Protein AF-A0A5D0MHW3-F1 (afdb_monomer)

InterPro domains:
  IPR002912 ACT domain [PS51671] (1-67)
  IPR044561 L-threonine ammonia-lyase, ACT domain [cd04886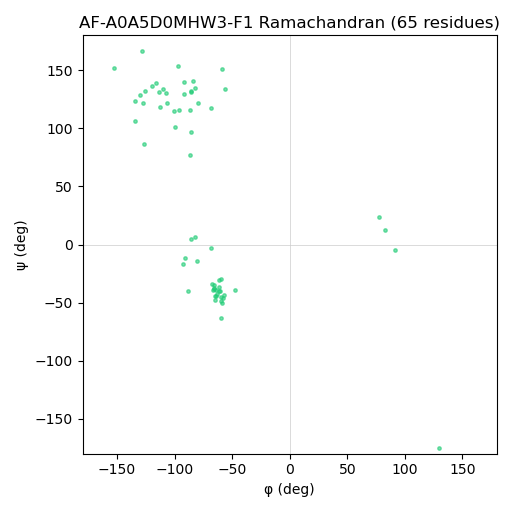] (1-62)
  IPR045865 ACT-like domain [SSF55021] (1-62)

pLDDT: mean 88.05, std 11.44, range [43.5, 97.12]

Solvent-accessible surface area (backbone atoms only — not comparable to full-atom values): 4462 Å² total; per-residue (Å²): 106,73,65,64,56,48,60,45,48,75,69,69,44,47,79,76,46,79,47,78,49,86,83,50,95,88,53,62,90,93,65,73,53,70,50,74,44,68,50,66,92,45,71,69,49,50,50,52,47,53,51,54,42,42,75,73,70,44,91,84,84,87,80,87,77,79,128

Nearest PDB structures (foldseek):
  3dlv-assembly1_B  TM=5.657E-01  e=1.522E-01  Pyrococcus furiosus
  3lo3-assembly2_C  TM=5.778E-01  e=5.212E+00  Colwellia psychrerythraea 34H
  7o4x-assembly1_A  TM=4.835E-01  e=2.503E+00  Lentilactobacillus hilgardii ATCC 27305
  2nyi-assembly1_B  TM=6.768E-01  e=8.312E+00  Galdieria sulphuraria

Sequence (67 aa):
LAGITGVIAETGANILNIEHFRFDNTLPVGFTRVTFSLETKGLEHIRNVVETLRQHGYDVNVNSQIF

Organism: Flexistipes sinusarabici (NCBI:txid2352)

Secondary structure (DSSP, 8-state):
-HHHHHHHHHTT-EEEEEEEE---TTSPTT--EEEEEEE-SSHHHHHHHHHHHHHTT----------

Structure (mmCIF, N/CA/C/O backbone):
data_AF-A0A5D0MHW3-F1
#
_entry.id   AF-A0A5D0MHW3-F1
#
loop_
_atom_site.group_PDB
_atom_site.id
_atom_site.type_symbol
_atom_site.label_atom_id
_atom_site.label_alt_id
_atom_site.label_comp_id
_atom_site.label_asym_id
_atom_site.label_entity_id
_atom_site.label_seq_id
_atom_site.pdbx_PDB_ins_code
_atom_site.Cartn_x
_atom_site.Cartn_y
_atom_site.Cartn_z
_atom_site.occupancy
_atom_site.B_iso_or_equiv
_atom_site.auth_seq_id
_atom_site.auth_comp_id
_atom_site.auth_asym_id
_atom_site.auth_atom_id
_atom_site.pdbx_PDB_model_num
ATOM 1 N N . LEU A 1 1 ? -1.154 0.711 -10.701 1.00 74.69 1 LEU A N 1
ATOM 2 C CA . LEU A 1 1 ? -1.660 1.288 -9.434 1.00 74.69 1 LEU A CA 1
ATOM 3 C C . LEU A 1 1 ? -2.931 0.641 -8.930 1.00 74.69 1 LEU A C 1
ATOM 5 O O . LEU A 1 1 ? -2.968 0.386 -7.742 1.00 74.69 1 LEU A O 1
ATOM 9 N N . ALA A 1 2 ? -3.918 0.351 -9.789 1.00 81.19 2 ALA A N 1
ATOM 10 C CA . ALA A 1 2 ? -5.204 -0.205 -9.353 1.00 81.19 2 ALA A CA 1
ATOM 11 C C . ALA A 1 2 ? -5.081 -1.398 -8.378 1.00 81.19 2 ALA A C 1
ATOM 13 O O . ALA A 1 2 ? -5.812 -1.444 -7.397 1.00 81.19 2 ALA A O 1
ATOM 14 N N . GLY A 1 3 ? -4.112 -2.299 -8.602 1.00 89.62 3 GLY A N 1
ATOM 15 C CA . GLY A 1 3 ? -3.828 -3.414 -7.688 1.00 89.62 3 GLY A CA 1
ATOM 16 C C . GLY A 1 3 ? -3.444 -2.960 -6.275 1.00 89.62 3 GLY A C 1
ATOM 17 O O . GLY A 1 3 ? -4.189 -3.210 -5.338 1.00 89.62 3 GLY A O 1
ATOM 18 N N . ILE A 1 4 ? -2.327 -2.235 -6.121 1.00 91.94 4 ILE A N 1
ATOM 19 C CA . ILE A 1 4 ? -1.838 -1.820 -4.793 1.00 91.94 4 ILE A CA 1
ATOM 20 C C . ILE A 1 4 ? -2.836 -0.921 -4.049 1.00 91.94 4 ILE A C 1
ATOM 22 O O . ILE A 1 4 ? -3.007 -1.067 -2.844 1.00 91.94 4 ILE A O 1
ATOM 26 N N . THR A 1 5 ? -3.548 -0.033 -4.752 1.00 93.19 5 THR A N 1
ATOM 27 C CA . THR A 1 5 ? -4.580 0.805 -4.123 1.00 93.19 5 THR A CA 1
ATOM 28 C C . THR A 1 5 ? -5.776 -0.014 -3.643 1.00 93.19 5 THR A C 1
ATOM 30 O O . THR A 1 5 ? -6.352 0.322 -2.616 1.00 93.19 5 THR A O 1
ATOM 33 N N . GLY A 1 6 ? -6.135 -1.087 -4.357 1.00 93.75 6 GLY A N 1
ATOM 34 C CA . GLY A 1 6 ? -7.173 -2.025 -3.925 1.00 93.75 6 GLY A CA 1
ATOM 35 C C . GLY A 1 6 ? -6.775 -2.757 -2.646 1.00 93.75 6 GLY A C 1
ATOM 36 O O . GLY A 1 6 ? -7.527 -2.739 -1.679 1.00 93.75 6 GLY A O 1
ATOM 37 N N . VAL A 1 7 ? -5.548 -3.281 -2.598 1.00 95.12 7 VAL A N 1
ATOM 38 C CA . VAL A 1 7 ? -5.014 -3.968 -1.408 1.00 95.12 7 VAL A CA 1
ATOM 39 C C . VAL A 1 7 ? -4.972 -3.038 -0.186 1.00 95.12 7 VAL A C 1
ATOM 41 O O . VAL A 1 7 ? -5.332 -3.449 0.909 1.00 95.12 7 VAL A O 1
ATOM 44 N N . ILE A 1 8 ? -4.596 -1.763 -0.351 1.00 94.62 8 ILE A N 1
ATOM 45 C CA . ILE A 1 8 ? -4.645 -0.773 0.747 1.00 94.62 8 ILE A CA 1
ATOM 46 C C . ILE A 1 8 ? -6.093 -0.502 1.191 1.00 94.62 8 ILE A C 1
ATOM 48 O O . ILE A 1 8 ? -6.358 -0.329 2.380 1.00 94.62 8 ILE A O 1
ATOM 52 N N . ALA A 1 9 ? -7.045 -0.466 0.258 1.00 92.38 9 ALA A N 1
ATOM 53 C CA . ALA A 1 9 ? -8.449 -0.240 0.591 1.00 92.38 9 ALA A CA 1
ATOM 54 C C . ALA A 1 9 ? -9.046 -1.397 1.415 1.00 92.38 9 ALA A C 1
ATOM 56 O O . ALA A 1 9 ? -9.842 -1.143 2.318 1.00 92.38 9 ALA A O 1
ATOM 57 N N . GLU A 1 10 ? -8.628 -2.644 1.168 1.00 94.00 10 GLU A N 1
ATOM 58 C CA . GLU A 1 10 ? -9.0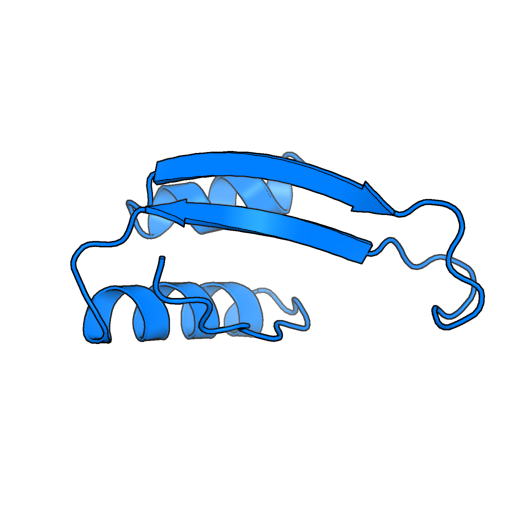62 -3.827 1.932 1.00 94.00 10 GLU A CA 1
ATOM 59 C C . GLU A 1 10 ? -8.710 -3.739 3.422 1.00 94.00 10 GLU A C 1
ATOM 61 O O . GLU A 1 10 ? -9.443 -4.253 4.267 1.00 94.00 10 GLU A O 1
ATOM 66 N N . THR A 1 11 ? -7.626 -3.044 3.771 1.00 95.12 11 THR A N 1
ATOM 67 C CA . THR A 1 11 ? -7.219 -2.868 5.171 1.00 95.12 11 THR A CA 1
ATOM 68 C C . THR A 1 11 ? -8.011 -1.759 5.866 1.00 95.12 11 THR A C 1
ATOM 70 O O . THR A 1 11 ? -7.979 -1.661 7.090 1.00 95.12 11 THR A O 1
ATOM 73 N N . GLY A 1 12 ? -8.722 -0.918 5.107 1.00 95.12 12 GLY A N 1
ATOM 74 C CA . GLY A 1 12 ? -9.467 0.231 5.619 1.00 95.12 12 GLY A CA 1
ATOM 75 C C . GLY A 1 12 ? -8.594 1.442 5.964 1.00 95.12 12 GLY A C 1
ATOM 76 O O . GLY A 1 12 ? -8.989 2.248 6.809 1.00 95.12 12 GLY A O 1
ATOM 77 N N . ALA A 1 13 ? -7.405 1.561 5.362 1.00 95.44 13 ALA A N 1
ATOM 78 C CA . ALA A 1 13 ? -6.560 2.749 5.483 1.00 95.44 13 ALA A CA 1
ATOM 79 C C . ALA A 1 13 ? -6.982 3.823 4.468 1.00 95.44 13 ALA A C 1
ATOM 81 O O . ALA A 1 13 ? -7.282 3.514 3.313 1.00 95.44 13 ALA A O 1
ATOM 82 N N . ASN A 1 14 ? -6.965 5.094 4.879 1.00 94.44 14 ASN A N 1
ATOM 83 C CA . ASN A 1 14 ? -7.249 6.204 3.971 1.00 94.44 14 ASN A CA 1
ATOM 84 C C . ASN A 1 14 ? -5.964 6.615 3.252 1.00 94.44 14 ASN A C 1
ATOM 86 O O . ASN A 1 14 ? -4.936 6.848 3.890 1.00 94.44 14 ASN A O 1
ATOM 90 N N . ILE A 1 15 ? -6.027 6.751 1.929 1.00 94.56 15 ILE A N 1
ATOM 91 C CA . ILE A 1 15 ? -4.915 7.276 1.135 1.00 94.56 15 ILE A CA 1
ATOM 92 C C . ILE A 1 15 ? -5.023 8.801 1.101 1.00 94.56 15 ILE A C 1
ATOM 94 O O . ILE A 1 15 ? -5.976 9.340 0.543 1.00 94.56 15 ILE A O 1
ATOM 98 N N . LEU A 1 16 ? -4.037 9.488 1.676 1.00 94.38 16 LEU A N 1
ATOM 99 C CA . LEU A 1 16 ? -3.947 10.949 1.657 1.00 94.38 16 LEU A CA 1
ATOM 100 C C . LEU A 1 16 ? -3.206 11.453 0.416 1.00 94.38 16 LEU A C 1
ATOM 102 O O . LEU A 1 16 ? -3.588 12.464 -0.167 1.00 94.38 16 LEU A O 1
ATOM 106 N N . ASN A 1 17 ? -2.140 10.753 0.020 1.00 94.06 17 ASN A N 1
ATOM 107 C CA . ASN A 1 17 ? -1.311 11.128 -1.121 1.00 94.06 17 ASN A CA 1
ATOM 108 C C . ASN A 1 17 ? -0.639 9.907 -1.763 1.00 94.06 17 ASN A C 1
ATOM 110 O O . ASN A 1 17 ? -0.347 8.920 -1.080 1.00 94.06 17 ASN A O 1
ATOM 114 N N . ILE A 1 18 ? -0.370 10.000 -3.069 1.00 92.62 18 ILE A N 1
ATOM 115 C CA . ILE A 1 18 ? 0.375 9.002 -3.845 1.00 92.62 18 ILE A CA 1
ATOM 116 C C . ILE A 1 18 ? 1.405 9.724 -4.716 1.00 92.62 18 ILE A C 1
ATOM 118 O O . ILE A 1 18 ? 1.043 10.540 -5.562 1.00 92.62 18 ILE A O 1
ATOM 122 N N . GLU A 1 19 ? 2.680 9.368 -4.571 1.00 91.12 19 GLU A N 1
ATOM 123 C CA . GLU A 1 19 ? 3.782 9.927 -5.361 1.00 91.12 19 GLU A CA 1
ATOM 124 C C . GLU A 1 19 ? 4.509 8.846 -6.153 1.00 91.12 19 GLU A C 1
ATOM 126 O O . GLU A 1 19 ? 4.794 7.762 -5.646 1.00 91.12 19 GLU A O 1
ATOM 131 N N . HIS A 1 20 ? 4.819 9.144 -7.415 1.00 88.06 20 HIS A N 1
ATOM 132 C CA . HIS A 1 20 ? 5.472 8.220 -8.338 1.00 88.06 20 HIS A CA 1
ATOM 133 C C . HIS A 1 20 ? 6.875 8.690 -8.676 1.00 88.06 20 HIS A C 1
ATOM 135 O O . HIS A 1 20 ? 7.051 9.700 -9.359 1.00 88.06 20 HIS A O 1
ATOM 141 N N . PHE A 1 21 ? 7.867 7.885 -8.323 1.00 81.88 21 PHE A N 1
ATOM 142 C CA . PHE A 1 21 ? 9.253 8.148 -8.674 1.00 81.88 21 PHE A CA 1
ATOM 143 C C . PHE A 1 21 ? 9.626 7.293 -9.885 1.00 81.88 21 PHE A C 1
ATOM 145 O O . PHE A 1 21 ? 9.838 6.085 -9.787 1.00 81.88 21 PHE A O 1
ATOM 152 N N . ARG A 1 22 ? 9.631 7.936 -11.060 1.00 69.38 22 ARG A N 1
ATOM 153 C CA . ARG A 1 22 ? 9.930 7.306 -12.361 1.00 69.38 22 ARG A CA 1
ATOM 154 C C . ARG A 1 22 ? 11.399 7.398 -12.775 1.00 69.38 22 ARG A C 1
ATOM 156 O O . ARG A 1 22 ? 11.818 6.660 -13.657 1.00 69.38 22 ARG A O 1
ATOM 163 N N . PHE A 1 23 ? 12.162 8.288 -12.146 1.00 68.62 23 PHE A N 1
ATOM 164 C CA . PHE A 1 23 ? 13.584 8.484 -12.408 1.00 68.62 23 PHE A CA 1
ATOM 165 C C . PHE A 1 23 ? 14.323 8.364 -11.091 1.00 68.62 23 PHE A C 1
ATOM 167 O O . PHE A 1 23 ? 14.515 9.339 -10.371 1.00 68.62 23 PHE A O 1
ATOM 174 N N . ASP A 1 24 ? 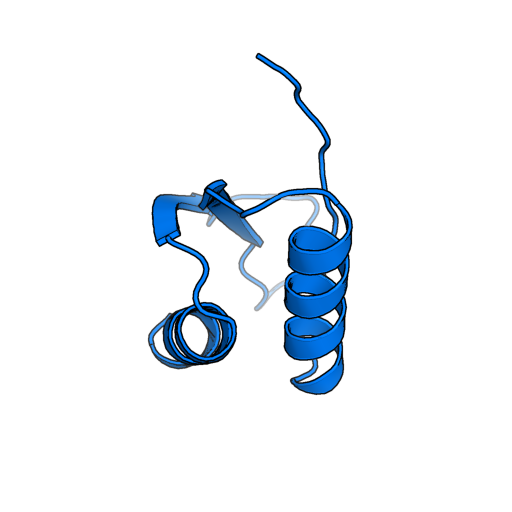14.664 7.135 -10.748 1.00 68.94 24 ASP A N 1
ATOM 175 C CA . ASP A 1 24 ? 15.421 6.852 -9.550 1.00 68.94 24 ASP A CA 1
ATOM 176 C C . ASP A 1 24 ? 16.517 5.860 -9.910 1.00 68.94 24 ASP A C 1
ATOM 178 O O . ASP A 1 24 ? 16.266 4.681 -10.153 1.00 68.94 24 ASP A O 1
ATOM 182 N N . ASN A 1 25 ? 17.745 6.374 -9.964 1.00 72.38 25 ASN A 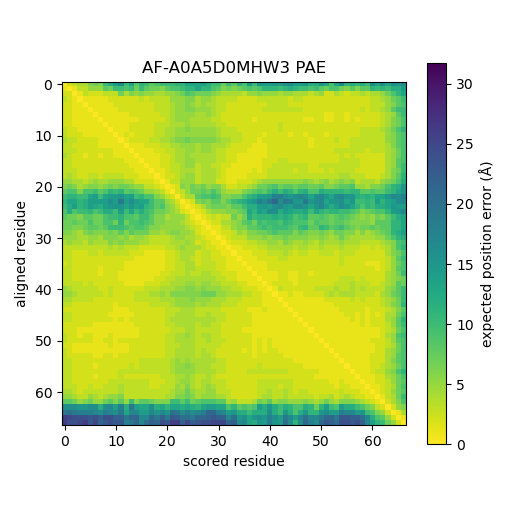N 1
ATOM 183 C CA . ASN A 1 25 ? 18.930 5.610 -10.342 1.00 72.38 25 ASN A CA 1
ATOM 184 C C . ASN A 1 25 ? 19.301 4.539 -9.299 1.00 72.38 25 ASN A C 1
ATOM 186 O O . ASN A 1 25 ? 20.252 3.791 -9.512 1.00 72.38 25 ASN A O 1
ATOM 190 N N . THR A 1 26 ? 18.577 4.465 -8.174 1.00 79.69 26 THR A N 1
ATOM 191 C CA . THR A 1 26 ? 18.712 3.401 -7.172 1.00 79.69 26 THR A CA 1
ATOM 192 C C . THR A 1 26 ? 17.774 2.220 -7.420 1.00 79.69 26 THR A C 1
ATOM 194 O O . THR A 1 26 ? 17.951 1.179 -6.787 1.00 79.69 26 THR A O 1
ATOM 197 N N . LEU A 1 27 ? 16.792 2.338 -8.327 1.00 79.75 27 LEU A N 1
ATOM 198 C CA . LEU A 1 27 ? 15.911 1.224 -8.675 1.00 79.75 27 LEU A CA 1
ATOM 199 C C . L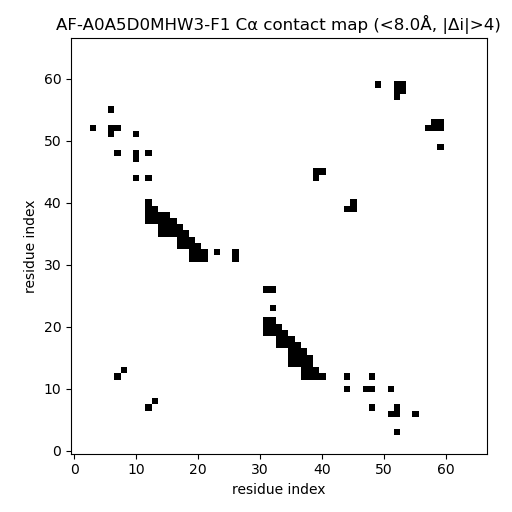EU A 1 27 ? 16.432 0.423 -9.870 1.00 79.75 27 LEU A C 1
ATOM 201 O O . LEU A 1 27 ? 16.873 1.004 -10.864 1.00 79.75 27 LEU A O 1
ATOM 205 N N . PRO A 1 28 ? 16.314 -0.917 -9.824 1.00 80.62 28 PRO A N 1
ATOM 206 C CA . PRO A 1 28 ? 16.550 -1.741 -10.995 1.00 80.62 28 PRO A CA 1
ATOM 207 C C . PRO A 1 28 ? 15.605 -1.364 -12.142 1.00 80.62 28 PRO A C 1
ATOM 209 O O . PRO A 1 28 ? 14.465 -0.935 -11.935 1.00 80.62 28 PRO A O 1
ATOM 212 N N . VAL A 1 29 ? 16.069 -1.577 -13.372 1.00 81.31 29 VAL A N 1
ATOM 213 C CA . VAL A 1 29 ? 15.263 -1.355 -14.578 1.00 81.31 29 VAL A CA 1
ATOM 214 C C . VAL A 1 29 ? 13.974 -2.178 -14.507 1.00 81.31 29 VAL A C 1
ATOM 216 O O . VAL A 1 29 ? 13.997 -3.359 -14.172 1.00 81.31 29 VAL A O 1
ATOM 219 N N . GLY A 1 30 ? 12.846 -1.545 -14.838 1.00 81.88 30 GLY A N 1
ATOM 220 C CA . GLY A 1 30 ? 11.522 -2.175 -14.823 1.00 81.88 30 GLY A CA 1
ATOM 221 C C . GLY A 1 30 ? 10.764 -2.041 -13.501 1.00 81.88 30 GLY A C 1
ATOM 222 O O . GLY A 1 30 ? 9.591 -2.404 -13.446 1.00 81.88 30 GLY A O 1
ATOM 223 N N . PHE A 1 31 ? 11.379 -1.471 -12.463 1.00 82.06 31 PHE A N 1
ATOM 224 C CA . PHE A 1 31 ? 10.706 -1.178 -11.202 1.00 82.06 31 PHE A CA 1
ATOM 225 C C . PHE A 1 31 ? 10.238 0.276 -11.148 1.00 82.06 31 PHE A C 1
ATOM 227 O O . PHE A 1 31 ? 10.780 1.167 -11.798 1.00 82.06 31 PHE A O 1
ATOM 234 N N . THR A 1 32 ? 9.196 0.527 -10.363 1.00 85.31 32 THR A N 1
ATOM 235 C CA . THR A 1 32 ? 8.718 1.877 -10.052 1.00 85.31 32 THR A CA 1
ATOM 236 C C . THR A 1 32 ? 8.564 1.983 -8.549 1.00 85.31 32 THR A C 1
ATOM 238 O O . THR A 1 32 ? 7.904 1.142 -7.939 1.00 85.31 32 THR A O 1
ATOM 241 N N . ARG A 1 33 ? 9.144 3.026 -7.954 1.00 88.38 33 ARG A N 1
ATOM 242 C CA . ARG A 1 33 ? 8.895 3.358 -6.553 1.00 88.38 33 ARG A CA 1
ATOM 243 C C . ARG A 1 33 ? 7.652 4.225 -6.460 1.00 88.38 33 ARG A C 1
ATOM 245 O O . ARG A 1 33 ? 7.498 5.197 -7.202 1.00 88.38 33 ARG A O 1
ATOM 252 N N . VAL A 1 34 ? 6.777 3.849 -5.539 1.00 91.12 34 VAL A N 1
ATOM 253 C CA . VAL A 1 34 ? 5.575 4.604 -5.206 1.00 91.12 34 VAL A CA 1
ATOM 254 C C . VAL A 1 34 ? 5.595 4.858 -3.710 1.00 91.12 34 VAL A C 1
ATOM 256 O O . VAL A 1 34 ? 5.827 3.931 -2.935 1.00 91.12 34 VAL A O 1
ATOM 259 N N . THR A 1 35 ? 5.356 6.101 -3.317 1.00 93.00 35 THR A N 1
ATOM 260 C CA . THR A 1 35 ? 5.230 6.489 -1.913 1.00 93.00 35 THR A CA 1
ATOM 261 C C . THR A 1 35 ? 3.769 6.783 -1.627 1.00 93.00 35 THR A C 1
ATOM 263 O O . THR A 1 35 ? 3.124 7.516 -2.375 1.00 93.00 35 THR A O 1
ATOM 266 N N . PHE A 1 36 ? 3.253 6.200 -0.549 1.00 94.06 36 PHE A N 1
ATOM 267 C CA . PHE A 1 36 ? 1.896 6.432 -0.074 1.00 94.06 36 PHE A CA 1
ATOM 268 C C . PHE A 1 36 ? 1.945 7.140 1.271 1.00 94.06 36 PHE A C 1
ATOM 270 O O . PHE A 1 36 ? 2.625 6.686 2.191 1.00 94.06 36 PHE A O 1
ATOM 277 N N . SER A 1 37 ? 1.172 8.211 1.399 1.00 94.81 37 SER A N 1
ATOM 278 C CA . SER A 1 37 ? 0.842 8.791 2.698 1.00 94.81 37 SER A CA 1
ATOM 279 C C . SER A 1 37 ? -0.511 8.240 3.116 1.00 94.81 37 SER A C 1
ATOM 281 O O . SER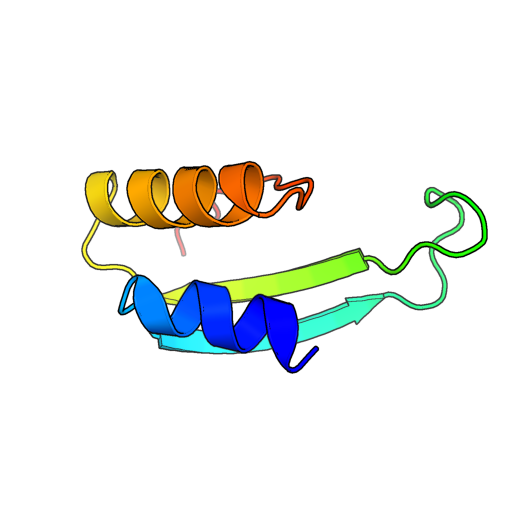 A 1 37 ? -1.508 8.473 2.430 1.00 94.81 37 SER A O 1
ATOM 283 N N . LEU A 1 38 ? -0.535 7.484 4.211 1.00 94.75 38 LEU A N 1
ATOM 284 C CA . LEU A 1 38 ? -1.735 6.817 4.704 1.00 94.75 38 LEU A CA 1
ATOM 285 C C . LEU A 1 38 ? -2.125 7.363 6.072 1.00 94.75 38 LEU A C 1
ATOM 287 O O . LEU A 1 38 ? -1.275 7.525 6.947 1.00 94.75 38 LEU A O 1
ATOM 291 N N . GLU A 1 39 ? -3.419 7.564 6.277 1.00 94.81 39 GLU A N 1
ATOM 292 C CA . GLU A 1 39 ? -3.983 7.733 7.609 1.00 94.81 39 GLU A CA 1
ATOM 293 C C . GLU A 1 39 ? -4.419 6.363 8.139 1.00 94.81 39 GLU A C 1
ATOM 295 O O . GLU A 1 39 ? -5.116 5.593 7.471 1.00 94.81 39 GL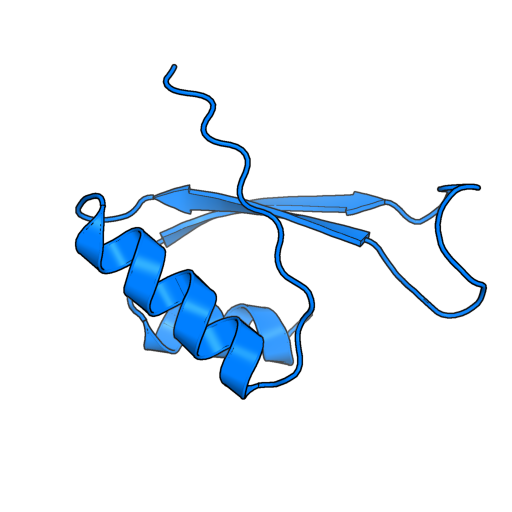U A O 1
ATOM 300 N N . THR A 1 40 ? -3.977 6.046 9.355 1.00 94.50 40 THR A N 1
ATOM 301 C CA . THR A 1 40 ? -4.248 4.768 10.019 1.00 94.50 40 THR A CA 1
ATOM 302 C C . THR A 1 40 ? -4.809 5.003 11.416 1.00 94.50 40 THR A C 1
ATOM 304 O O . THR A 1 40 ? -4.740 6.097 11.967 1.00 94.50 40 THR A O 1
ATOM 307 N N . LYS A 1 41 ? -5.359 3.947 12.022 1.00 94.19 41 LYS A N 1
ATOM 308 C CA . LYS A 1 41 ? -6.006 4.007 13.345 1.00 94.19 41 LYS A CA 1
ATOM 309 C C . LYS A 1 41 ? -5.007 3.849 14.504 1.00 94.19 41 LYS A C 1
ATOM 311 O O . LYS A 1 41 ? -5.419 3.735 15.651 1.00 94.19 41 LYS A O 1
ATOM 316 N N . GLY A 1 42 ? -3.708 3.779 14.203 1.00 93.44 42 GLY A N 1
ATOM 317 C CA . GLY A 1 42 ? -2.638 3.500 15.160 1.00 93.44 42 GLY A CA 1
ATOM 318 C C . GLY A 1 42 ? -1.697 2.387 14.695 1.00 93.44 42 GLY A C 1
ATOM 319 O O . GLY A 1 42 ? -1.811 1.863 13.587 1.00 93.44 42 GLY A O 1
ATOM 320 N N . LEU A 1 43 ? -0.762 2.007 15.570 1.00 92.62 43 LEU A N 1
ATOM 321 C CA . LEU A 1 43 ? 0.353 1.111 15.239 1.00 92.62 43 LEU A CA 1
ATOM 322 C C . LEU A 1 43 ? -0.080 -0.285 14.772 1.00 92.62 43 LEU A C 1
ATOM 324 O O . LEU A 1 43 ? 0.522 -0.824 13.848 1.00 92.62 43 LEU A O 1
ATOM 328 N N . GLU A 1 44 ? -1.109 -0.879 15.379 1.00 95.50 44 GLU A N 1
ATOM 329 C CA . GLU A 1 44 ? -1.609 -2.192 14.941 1.00 95.50 44 GLU A CA 1
ATOM 330 C C . GLU A 1 44 ? -2.180 -2.137 13.526 1.00 95.50 44 GLU A C 1
ATOM 332 O O . GLU A 1 44 ? -1.919 -3.025 12.718 1.00 95.50 44 GLU A O 1
ATOM 337 N N . HIS A 1 45 ? -2.880 -1.050 13.194 1.00 95.31 45 HIS A N 1
ATOM 338 C CA . HIS A 1 45 ? -3.401 -0.861 11.849 1.00 95.31 45 HIS A CA 1
ATOM 339 C C . HIS A 1 45 ? -2.255 -0.674 10.838 1.00 95.31 45 HIS A C 1
ATOM 341 O O . HIS A 1 45 ? -2.294 -1.273 9.768 1.00 95.31 45 HIS A O 1
ATOM 347 N N . I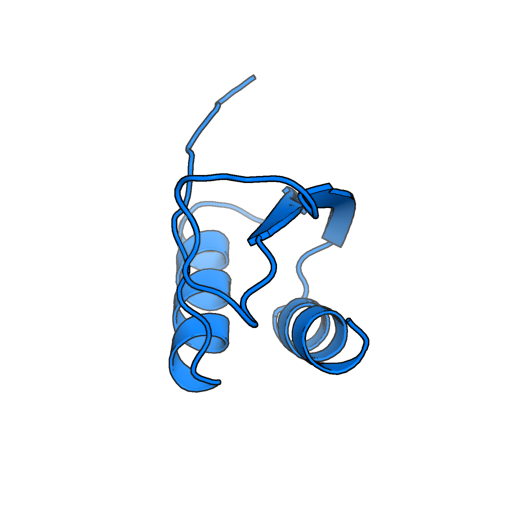LE A 1 46 ? -1.187 0.052 11.193 1.00 95.31 46 ILE A N 1
ATOM 348 C CA . ILE A 1 46 ? 0.021 0.148 10.351 1.00 95.31 46 ILE A CA 1
ATOM 349 C C . ILE A 1 46 ? 0.620 -1.240 10.092 1.00 95.31 46 ILE A C 1
ATOM 351 O O . ILE A 1 46 ? 0.940 -1.555 8.947 1.00 95.31 46 ILE A O 1
ATOM 355 N N . ARG A 1 47 ? 0.753 -2.088 11.123 1.00 95.56 47 ARG A N 1
ATOM 356 C CA . ARG A 1 47 ? 1.277 -3.456 10.950 1.00 95.56 47 ARG A CA 1
ATOM 357 C C . ARG A 1 47 ? 0.414 -4.269 9.992 1.00 95.56 47 ARG A C 1
ATOM 359 O O . ARG A 1 47 ? 0.957 -4.810 9.036 1.00 95.56 47 ARG A O 1
ATOM 366 N N . ASN A 1 48 ? -0.906 -4.254 10.183 1.00 97.06 48 ASN A N 1
ATOM 367 C CA . ASN A 1 48 ? -1.842 -4.954 9.305 1.00 97.06 48 ASN A CA 1
ATOM 368 C C . ASN A 1 48 ? -1.708 -4.508 7.837 1.00 97.06 48 ASN A C 1
ATOM 370 O O . ASN A 1 48 ? -1.664 -5.345 6.937 1.00 97.06 48 ASN A O 1
ATOM 374 N N . VAL A 1 49 ? -1.581 -3.198 7.590 1.00 96.56 49 VAL A N 1
ATOM 375 C CA . VAL A 1 49 ? -1.355 -2.652 6.239 1.00 96.56 49 VAL A CA 1
ATOM 376 C C . VAL A 1 49 ? -0.077 -3.220 5.622 1.00 96.56 49 VAL A C 1
ATOM 378 O O . VAL A 1 49 ? -0.088 -3.723 4.498 1.00 96.56 49 VAL A O 1
ATOM 381 N N . VAL A 1 50 ? 1.030 -3.164 6.362 1.00 96.00 50 VAL A N 1
ATOM 382 C CA . VAL A 1 50 ? 2.344 -3.622 5.890 1.00 96.00 50 VAL A CA 1
ATOM 383 C C . VAL A 1 50 ? 2.349 -5.123 5.620 1.00 96.00 50 VAL A C 1
ATOM 385 O O . VAL A 1 50 ? 2.879 -5.558 4.599 1.00 96.00 50 VAL A O 1
ATOM 388 N N . GLU A 1 51 ? 1.768 -5.918 6.515 1.00 97.12 51 GLU A N 1
ATOM 389 C CA . GLU A 1 51 ? 1.685 -7.371 6.365 1.00 97.12 51 GLU A CA 1
ATOM 390 C C . GLU A 1 51 ? 0.824 -7.757 5.163 1.00 97.12 51 GLU A C 1
ATOM 392 O O . GLU A 1 51 ? 1.265 -8.564 4.346 1.00 97.12 51 GLU A O 1
ATOM 397 N N . THR A 1 52 ? -0.335 -7.117 4.988 1.00 97.12 52 THR A N 1
ATOM 398 C CA . THR A 1 52 ? -1.226 -7.358 3.841 1.00 97.12 52 THR A CA 1
ATOM 399 C C . THR A 1 52 ? -0.522 -7.050 2.519 1.00 97.12 52 THR A C 1
ATOM 401 O O . THR A 1 52 ? -0.557 -7.855 1.587 1.00 97.12 52 THR A O 1
ATOM 404 N N . LEU A 1 53 ? 0.184 -5.919 2.430 1.00 96.00 53 LEU A N 1
ATOM 405 C CA . LEU A 1 53 ? 0.945 -5.557 1.231 1.00 96.00 53 LEU A CA 1
ATOM 406 C C . LEU A 1 53 ? 2.076 -6.553 0.936 1.00 96.00 53 LEU A C 1
ATOM 408 O O . LEU A 1 53 ? 2.255 -6.961 -0.212 1.00 96.00 53 LEU A O 1
ATOM 412 N N . ARG A 1 54 ? 2.813 -6.989 1.964 1.00 95.94 54 ARG A N 1
ATOM 413 C CA . ARG A 1 54 ? 3.885 -7.985 1.812 1.00 95.94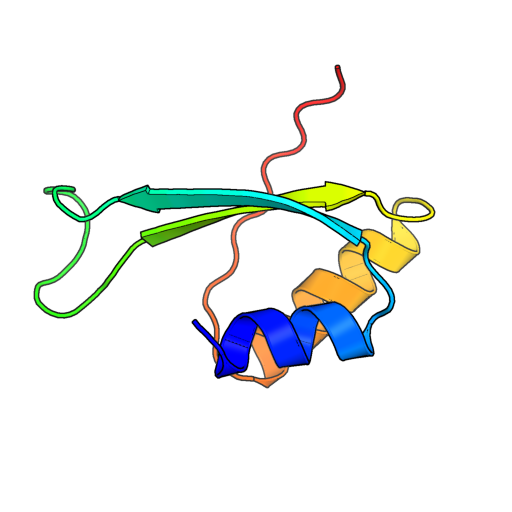 54 ARG A CA 1
ATOM 414 C C . ARG A 1 54 ? 3.356 -9.353 1.393 1.00 95.94 54 ARG A C 1
ATOM 416 O O . ARG A 1 54 ? 3.977 -10.003 0.559 1.00 95.94 54 ARG A O 1
ATOM 423 N N . GLN A 1 55 ? 2.201 -9.775 1.909 1.00 96.94 55 GLN A N 1
ATOM 424 C CA . GLN A 1 55 ? 1.531 -11.013 1.487 1.00 96.94 55 GLN A CA 1
ATOM 425 C C . GLN A 1 55 ? 1.134 -10.983 0.004 1.00 96.94 55 GLN A C 1
ATOM 427 O O . GLN A 1 55 ? 1.181 -12.014 -0.661 1.00 96.94 55 GLN A O 1
ATOM 432 N N . HIS A 1 56 ? 0.830 -9.801 -0.536 1.00 95.25 56 HIS A N 1
ATOM 433 C CA . HIS A 1 56 ? 0.576 -9.585 -1.964 1.00 95.25 56 HIS A CA 1
ATOM 434 C C . HIS A 1 56 ? 1.857 -9.422 -2.807 1.00 95.25 56 HIS A C 1
ATOM 436 O O . HIS A 1 56 ? 1.781 -9.135 -4.002 1.00 95.25 56 HIS A O 1
ATOM 442 N N . GLY A 1 57 ? 3.039 -9.618 -2.211 1.00 93.88 57 GLY A N 1
ATOM 443 C CA . GLY A 1 57 ? 4.327 -9.598 -2.904 1.00 93.88 57 GLY A CA 1
ATOM 444 C C . GLY A 1 57 ? 4.921 -8.204 -3.116 1.00 93.88 57 GLY A C 1
ATOM 445 O O . GLY A 1 57 ? 5.872 -8.069 -3.886 1.00 93.88 57 GLY A O 1
ATOM 446 N N . TYR A 1 58 ? 4.391 -7.168 -2.459 1.00 93.06 58 TYR A N 1
ATOM 447 C CA . TYR A 1 58 ? 4.986 -5.833 -2.500 1.00 93.06 58 TYR A CA 1
ATOM 448 C C . TYR A 1 58 ? 6.143 -5.712 -1.504 1.00 93.06 58 TYR A C 1
ATOM 450 O O . TYR A 1 58 ? 6.020 -6.094 -0.339 1.00 93.06 58 TYR A O 1
ATOM 458 N N . ASP A 1 59 ? 7.254 -5.121 -1.948 1.00 91.69 59 ASP A N 1
ATOM 459 C CA . ASP A 1 59 ? 8.323 -4.691 -1.049 1.00 91.69 59 ASP A CA 1
ATOM 460 C C . ASP A 1 59 ? 7.937 -3.360 -0.390 1.00 91.69 59 ASP A C 1
ATOM 462 O O . ASP A 1 59 ? 7.634 -2.377 -1.071 1.00 91.69 59 ASP A O 1
ATOM 466 N N . VAL A 1 60 ? 7.894 -3.344 0.944 1.00 93.38 60 VAL A N 1
ATOM 467 C CA . VAL A 1 60 ? 7.351 -2.228 1.729 1.00 93.38 60 VAL A CA 1
ATOM 468 C C . VAL A 1 60 ? 8.357 -1.783 2.775 1.00 93.38 60 VAL A C 1
ATOM 470 O O . VAL A 1 60 ? 8.717 -2.542 3.686 1.00 93.38 60 VAL A O 1
ATOM 473 N N . ASN A 1 61 ? 8.722 -0.506 2.687 1.00 92.06 61 ASN A N 1
ATOM 474 C CA . ASN A 1 61 ? 9.446 0.225 3.712 1.00 92.06 61 ASN A CA 1
ATOM 475 C C . ASN A 1 61 ? 8.515 1.267 4.346 1.00 92.06 61 ASN A C 1
ATOM 477 O O . ASN A 1 61 ? 7.810 1.982 3.637 1.00 92.06 61 ASN A O 1
ATOM 481 N N . VAL A 1 62 ? 8.507 1.341 5.676 1.00 90.44 62 VAL A N 1
ATOM 482 C CA . VAL A 1 62 ? 7.708 2.323 6.415 1.00 90.44 62 VAL A CA 1
ATOM 483 C C . VAL A 1 62 ? 8.639 3.382 6.967 1.00 90.44 62 VAL A C 1
ATOM 485 O O . VAL A 1 62 ? 9.528 3.072 7.760 1.00 90.44 62 VAL A O 1
ATOM 488 N N . ASN A 1 63 ? 8.392 4.634 6.597 1.00 86.12 63 ASN A N 1
ATOM 489 C CA . ASN A 1 63 ? 9.057 5.770 7.209 1.00 86.12 63 ASN A CA 1
ATOM 490 C C . ASN A 1 63 ? 8.108 6.408 8.226 1.00 86.12 63 ASN A C 1
ATOM 492 O O . ASN A 1 63 ? 7.037 6.895 7.870 1.00 86.12 63 ASN A O 1
ATOM 496 N N . SER A 1 64 ? 8.480 6.355 9.503 1.00 66.25 64 SER A N 1
ATOM 497 C CA . SER A 1 64 ? 7.686 6.939 10.585 1.00 66.25 64 SER A CA 1
ATOM 498 C C . SER A 1 64 ? 8.064 8.409 10.734 1.00 66.25 64 SER A C 1
ATOM 500 O O . SER A 1 64 ? 8.821 8.766 11.634 1.00 66.25 64 SER A O 1
ATOM 502 N N . GLN A 1 65 ? 7.579 9.267 9.839 1.00 59.41 65 GLN A N 1
ATOM 503 C CA . GLN A 1 65 ? 7.601 10.705 10.096 1.00 59.41 65 GLN A CA 1
ATOM 504 C C . GLN A 1 65 ? 6.344 11.053 10.890 1.00 59.41 65 GLN A C 1
ATOM 506 O O . GLN A 1 65 ? 5.251 11.167 10.345 1.00 59.41 65 GLN A O 1
ATOM 511 N N . ILE A 1 66 ? 6.504 11.122 12.212 1.00 46.97 66 ILE A N 1
ATOM 512 C CA . ILE A 1 66 ? 5.532 11.770 13.091 1.00 46.97 66 ILE A CA 1
ATOM 513 C C . ILE A 1 66 ? 5.628 13.264 12.758 1.00 46.97 66 ILE A C 1
ATOM 515 O O . ILE A 1 66 ? 6.716 13.828 12.884 1.00 46.97 66 ILE A O 1
ATOM 519 N N . PHE A 1 67 ? 4.543 13.855 12.255 1.00 43.50 67 PHE A N 1
ATOM 520 C CA . PHE A 1 67 ? 4.424 15.311 12.133 1.00 43.50 67 PHE A CA 1
ATOM 521 C C . PHE A 1 67 ? 4.400 15.966 13.515 1.00 43.50 67 PHE A C 1
ATOM 523 O O . PHE A 1 67 ? 3.770 15.380 14.427 1.00 43.50 67 PHE A O 1
#

Radius of gyration: 12.32 Å; Cα contacts (8 Å, |Δi|>4): 60; chains: 1; bounding box: 28×26×30 Å

Mean predicted aligned error: 4.64 Å

Foldseek 3Di:
DVVLVVLLVVLVKDWPDKDWDPDDPPDDPPDIDIDTDIDAPDDVSVVVSCVSCVVVVDDDDDDPDDD